Protein AF-A0A2E3D7E2-F1 (afdb_monomer_lite)

Radius of gyration: 22.11 Å; chains: 1; bounding box: 46×44×61 Å

Foldseek 3Di:
DDDFDWDQDPVGDTDGDDVVPDPLPDDDVPADPVNLVVVCVVCQCVWDQRSSPRDIRHKDKDFDAPLLLLLLVVQLPDDAPDWDFCVPDDPSNLVVVCVVVVVQQLQKDFDPPPPDPPCSTTTMHGDPVNNCLNVQNDWTFRIFIDTPNHGPDTHPDTDGSVRHPPDDPVPSPPD

pLDDT: mean 81.95, std 20.22, range [36.69, 98.38]

Structure (mmCIF, N/CA/C/O backbone):
data_AF-A0A2E3D7E2-F1
#
_entry.id   AF-A0A2E3D7E2-F1
#
loop_
_atom_site.group_PDB
_atom_site.id
_atom_site.type_symbol
_atom_site.label_atom_id
_atom_site.label_alt_id
_atom_site.label_comp_id
_atom_site.label_asym_id
_atom_site.label_entity_id
_atom_site.label_seq_id
_atom_site.pdbx_PDB_ins_code
_atom_site.Cartn_x
_atom_site.Cartn_y
_atom_site.Cartn_z
_atom_site.occupancy
_atom_site.B_iso_or_equiv
_atom_site.auth_seq_id
_atom_site.auth_comp_id
_atom_site.auth_asym_id
_atom_site.auth_atom_id
_atom_site.pdbx_PDB_model_num
ATOM 1 N N . MET A 1 1 ? 12.638 19.889 -38.065 1.00 42.84 1 MET A N 1
ATOM 2 C CA . MET A 1 1 ? 13.795 20.520 -37.399 1.00 42.84 1 MET A CA 1
ATOM 3 C C . MET A 1 1 ? 13.319 21.037 -36.051 1.00 42.84 1 MET A C 1
ATOM 5 O O . MET A 1 1 ? 12.612 22.037 -36.019 1.00 42.84 1 MET A O 1
ATOM 9 N N . SER A 1 2 ? 13.573 20.293 -34.973 1.00 40.84 2 SER A N 1
ATOM 10 C CA . SER A 1 2 ? 13.201 20.719 -33.615 1.00 40.84 2 SER A CA 1
ATOM 11 C C . SER A 1 2 ? 14.256 21.674 -33.066 1.00 40.84 2 SER A C 1
ATOM 13 O O . SER A 1 2 ? 15.440 21.497 -33.335 1.00 40.84 2 SER A O 1
ATOM 15 N N . LYS A 1 3 ? 13.819 22.708 -32.342 1.00 38.94 3 LYS A N 1
ATOM 16 C CA . LYS A 1 3 ? 14.706 23.717 -31.748 1.00 38.94 3 LYS A CA 1
ATOM 17 C C . LYS A 1 3 ? 15.521 23.112 -30.589 1.00 38.94 3 LYS A C 1
ATOM 19 O O . LYS A 1 3 ? 14.955 22.306 -29.847 1.00 38.94 3 LYS A O 1
ATOM 24 N N . PRO A 1 4 ? 16.791 23.512 -30.410 1.00 42.06 4 PRO A N 1
ATOM 25 C CA . PRO A 1 4 ? 17.616 23.055 -29.296 1.00 42.06 4 PRO A CA 1
ATOM 26 C C . PRO A 1 4 ? 17.054 23.536 -27.952 1.00 42.06 4 PRO A C 1
ATOM 28 O O . PRO A 1 4 ? 16.440 24.603 -27.856 1.00 42.06 4 PRO A O 1
ATOM 31 N N . VAL A 1 5 ? 17.254 22.722 -26.914 1.00 51.12 5 VAL A N 1
ATOM 32 C CA . VAL A 1 5 ? 16.861 23.024 -25.534 1.00 51.12 5 VAL A CA 1
ATOM 33 C C . VAL A 1 5 ? 18.105 23.483 -24.783 1.00 51.12 5 VAL A C 1
ATOM 35 O O . VAL A 1 5 ? 19.035 22.707 -24.583 1.00 51.12 5 VAL A O 1
ATOM 38 N N . VAL A 1 6 ? 18.121 24.748 -24.366 1.00 46.31 6 VAL A N 1
ATOM 39 C CA . VAL A 1 6 ? 19.233 25.326 -23.603 1.00 46.31 6 VAL A CA 1
ATOM 40 C C . VAL A 1 6 ? 19.101 24.914 -22.140 1.00 46.31 6 VAL A C 1
ATOM 42 O O . VAL A 1 6 ? 18.091 25.211 -21.498 1.00 46.31 6 VAL A O 1
ATOM 45 N N . HIS A 1 7 ? 20.112 24.228 -21.607 1.00 47.09 7 HIS A N 1
ATOM 46 C CA . HIS A 1 7 ? 20.147 23.819 -20.206 1.00 47.09 7 HIS A CA 1
ATOM 47 C C . HIS A 1 7 ? 21.234 24.601 -19.469 1.00 47.09 7 HIS A C 1
ATOM 49 O O . HIS A 1 7 ? 22.412 24.546 -19.814 1.00 47.09 7 HIS A O 1
ATOM 55 N N . ARG A 1 8 ? 20.835 25.337 -18.430 1.00 40.34 8 ARG A N 1
ATOM 56 C CA . ARG A 1 8 ? 21.759 26.120 -17.605 1.00 40.34 8 ARG A CA 1
ATOM 57 C C . ARG A 1 8 ? 22.349 25.222 -16.524 1.00 40.34 8 ARG A C 1
ATOM 59 O O . ARG A 1 8 ? 21.602 24.624 -15.745 1.00 40.34 8 ARG A O 1
ATOM 66 N N . THR A 1 9 ? 23.670 25.087 -16.498 1.00 47.34 9 THR A N 1
ATOM 67 C CA . THR A 1 9 ? 24.353 24.282 -15.477 1.00 47.34 9 THR A CA 1
ATOM 68 C C . THR A 1 9 ? 24.534 25.080 -14.182 1.00 47.34 9 THR A C 1
ATOM 70 O O . THR A 1 9 ? 24.439 26.308 -14.167 1.00 47.34 9 THR A O 1
ATOM 73 N N . LEU A 1 10 ? 24.814 24.382 -13.076 1.00 45.34 10 LEU A N 1
ATOM 74 C CA . LEU A 1 10 ? 25.025 24.981 -11.748 1.00 45.34 10 LEU A CA 1
ATOM 75 C C . LEU A 1 10 ? 26.231 25.943 -11.674 1.00 45.34 10 LEU A C 1
ATOM 77 O O . LEU A 1 10 ? 26.395 26.615 -10.661 1.00 45.34 10 LEU A O 1
ATOM 81 N N . PHE A 1 11 ? 27.040 26.037 -12.735 1.00 50.12 11 PHE A N 1
ATOM 82 C CA . PHE A 1 11 ? 28.208 26.918 -12.829 1.00 50.12 11 PHE A CA 1
ATOM 83 C C . PHE A 1 11 ? 28.009 28.120 -13.766 1.00 50.12 11 PHE A C 1
ATOM 85 O O . PHE A 1 11 ? 28.943 28.877 -13.991 1.00 50.12 11 PHE A O 1
ATOM 92 N N . GLY A 1 12 ? 26.785 28.357 -14.253 1.00 46.03 12 GLY A N 1
ATOM 93 C CA . GLY A 1 12 ? 26.433 29.589 -14.968 1.00 46.03 12 GLY A CA 1
ATOM 94 C C . GLY A 1 12 ? 26.712 29.588 -16.471 1.00 46.03 12 GLY A C 1
ATOM 95 O O . GLY A 1 12 ? 26.194 30.472 -17.150 1.00 46.03 12 GLY A O 1
ATOM 96 N N . ASP A 1 13 ? 27.418 28.586 -16.991 1.00 50.03 13 ASP A N 1
ATOM 97 C CA . ASP A 1 13 ? 27.643 28.431 -18.428 1.00 50.03 13 ASP A CA 1
ATOM 98 C C . ASP A 1 13 ? 26.396 27.855 -19.123 1.00 50.03 13 ASP A C 1
ATOM 100 O O . ASP A 1 13 ? 25.796 26.867 -18.665 1.00 50.03 13 ASP A O 1
ATOM 104 N N . GLU A 1 14 ? 25.996 28.489 -20.229 1.00 43.88 14 GLU A N 1
ATOM 105 C CA . GLU A 1 14 ? 25.017 27.952 -21.175 1.00 43.88 14 GLU A CA 1
ATOM 106 C C . GLU A 1 14 ? 25.719 26.925 -22.062 1.00 43.88 14 GLU A C 1
ATOM 108 O O . GLU A 1 14 ? 26.599 27.266 -22.850 1.00 43.88 14 GLU A O 1
ATOM 113 N N . VAL A 1 15 ? 25.341 25.655 -21.919 1.00 53.56 15 VAL A N 1
ATOM 114 C CA . VAL A 1 15 ? 25.817 24.593 -22.806 1.00 53.56 15 VAL A CA 1
ATOM 115 C C . VAL A 1 15 ? 24.670 24.255 -23.749 1.00 53.56 15 VAL A C 1
ATOM 117 O O . VAL A 1 15 ? 23.602 23.822 -23.305 1.00 53.56 15 VAL A O 1
ATOM 120 N N . GLU A 1 16 ? 24.871 24.476 -25.048 1.00 48.28 16 GLU A N 1
ATOM 121 C CA . GLU A 1 16 ? 23.981 23.926 -26.068 1.00 48.28 16 GLU A CA 1
ATOM 122 C C . GLU A 1 16 ? 24.112 22.406 -26.041 1.00 48.28 16 GLU A C 1
ATOM 124 O O . GLU A 1 16 ? 25.151 21.833 -26.371 1.00 48.28 16 GLU A O 1
ATOM 129 N N . LEU A 1 17 ? 23.055 21.754 -25.568 1.00 52.06 17 LEU A N 1
ATOM 130 C CA . LEU A 1 17 ? 22.982 20.310 -25.499 1.00 52.06 17 LEU A CA 1
ATOM 131 C C . LEU A 1 17 ? 22.447 19.793 -26.827 1.00 52.06 17 LEU A C 1
ATOM 133 O O . LEU A 1 17 ? 21.248 19.888 -27.089 1.00 52.06 17 LEU A O 1
ATOM 137 N N . ASP A 1 18 ? 23.337 19.252 -27.655 1.00 54.06 18 ASP A N 1
ATOM 138 C CA . ASP A 1 18 ? 22.938 18.463 -28.813 1.00 54.06 18 ASP A CA 1
ATOM 139 C C . ASP A 1 18 ? 22.382 17.112 -28.311 1.00 54.06 18 ASP A C 1
ATOM 141 O O . ASP A 1 18 ? 23.127 16.318 -27.719 1.00 54.06 18 ASP A O 1
ATOM 145 N N . PRO A 1 19 ? 21.071 16.844 -28.479 1.00 51.50 19 PRO A N 1
ATOM 146 C CA . PRO A 1 19 ? 20.454 15.607 -28.013 1.00 51.50 19 PRO A CA 1
ATOM 147 C C . PRO A 1 19 ? 21.018 14.352 -28.699 1.00 51.50 19 PRO A C 1
ATOM 149 O O . PRO A 1 19 ? 20.826 13.261 -28.161 1.00 51.50 19 PRO A O 1
ATOM 152 N N . ASP A 1 20 ? 21.739 14.496 -29.816 1.00 51.62 20 ASP A N 1
ATOM 153 C CA . ASP A 1 20 ? 22.337 13.394 -30.573 1.00 51.62 20 ASP A CA 1
ATOM 154 C C . ASP A 1 20 ? 23.808 13.114 -30.186 1.00 51.62 20 ASP A C 1
ATOM 156 O O . ASP A 1 20 ? 24.390 12.128 -30.637 1.00 51.62 20 ASP A O 1
ATOM 160 N N . VAL A 1 21 ? 24.419 13.941 -29.323 1.00 56.41 21 VAL A N 1
ATOM 161 C CA . VAL A 1 21 ? 25.866 13.884 -29.003 1.00 56.41 21 VAL A CA 1
ATOM 162 C C . VAL A 1 21 ? 26.153 13.407 -27.577 1.00 56.41 21 VAL A C 1
ATOM 164 O O . VAL A 1 21 ? 27.312 13.255 -27.198 1.00 56.41 21 VAL A O 1
ATOM 167 N N . TYR A 1 22 ? 25.139 13.080 -26.772 1.00 50.81 22 TYR A N 1
ATOM 168 C CA . TYR A 1 22 ? 25.395 12.450 -25.476 1.00 50.81 22 TYR A CA 1
ATOM 169 C C . TYR A 1 22 ? 25.761 10.973 -25.642 1.00 50.81 22 TYR A C 1
ATOM 171 O O . TYR A 1 22 ? 24.891 10.156 -25.959 1.00 50.81 22 TYR A O 1
ATOM 179 N N . PRO A 1 23 ? 27.011 10.571 -25.349 1.00 43.66 23 PRO A N 1
ATOM 180 C CA . PRO A 1 23 ? 27.358 9.173 -25.349 1.00 43.66 23 PRO A CA 1
ATOM 181 C C . PRO A 1 23 ? 26.781 8.567 -24.073 1.00 43.66 23 PRO A C 1
ATOM 183 O O . PRO A 1 23 ? 27.384 8.643 -23.001 1.00 43.66 23 PRO A O 1
ATOM 186 N N . VAL A 1 24 ? 25.641 7.886 -24.179 1.00 46.78 24 VAL A N 1
ATOM 187 C CA . VAL A 1 24 ? 25.363 6.770 -23.267 1.00 46.78 24 VAL A CA 1
ATOM 188 C C . VAL A 1 24 ? 26.305 5.646 -23.699 1.00 46.78 24 VAL A C 1
ATOM 190 O O . VAL A 1 24 ? 25.918 4.693 -24.365 1.00 46.78 24 VAL A O 1
ATOM 193 N N . GLN A 1 25 ? 27.599 5.809 -23.420 1.00 52.31 25 GLN A N 1
ATOM 194 C CA . GLN A 1 25 ? 28.627 4.842 -23.782 1.00 52.31 25 GLN A CA 1
ATOM 195 C C . GLN A 1 25 ? 28.527 3.636 -22.844 1.00 52.31 25 GLN A C 1
ATOM 197 O O . GLN A 1 25 ? 29.270 3.524 -21.872 1.00 52.31 25 GLN A O 1
ATOM 202 N N . ARG A 1 26 ? 27.577 2.745 -23.153 1.00 48.12 26 ARG A N 1
ATOM 203 C CA . ARG A 1 26 ? 27.630 1.290 -22.942 1.00 48.12 26 ARG A CA 1
ATOM 204 C C . ARG A 1 26 ? 26.653 0.600 -23.914 1.00 48.12 26 ARG A C 1
ATOM 206 O O . ARG A 1 26 ? 25.445 0.616 -23.736 1.00 48.12 26 ARG A O 1
ATOM 213 N N . ALA A 1 27 ? 27.271 0.088 -24.978 1.00 48.22 27 ALA A N 1
ATOM 214 C CA . ALA A 1 27 ? 26.838 -0.741 -26.106 1.00 48.22 27 ALA A CA 1
ATOM 215 C C . ALA A 1 27 ? 25.416 -1.355 -26.138 1.00 48.22 27 ALA A C 1
ATOM 217 O O . ALA A 1 27 ? 25.142 -2.335 -25.451 1.00 48.22 27 ALA A O 1
ATOM 218 N N . TYR A 1 28 ? 24.628 -0.939 -27.138 1.00 52.69 28 TYR A N 1
ATOM 219 C CA . TYR A 1 28 ? 24.228 -1.831 -28.242 1.00 52.69 28 TYR A CA 1
ATOM 220 C C . TYR A 1 28 ? 23.947 -0.988 -29.501 1.00 52.69 28 TYR A C 1
ATOM 222 O O . TYR A 1 28 ? 22.951 -0.274 -29.568 1.00 52.69 28 TYR A O 1
ATOM 230 N N . ASP A 1 29 ? 24.832 -1.069 -30.498 1.00 59.00 29 ASP A N 1
ATOM 231 C CA . ASP A 1 29 ? 24.869 -0.243 -31.725 1.00 59.00 29 ASP A CA 1
ATOM 232 C C . ASP A 1 29 ? 23.736 -0.525 -32.747 1.00 59.00 29 ASP A C 1
ATOM 234 O O . ASP A 1 29 ? 23.935 -0.457 -33.956 1.00 59.00 29 ASP A O 1
ATOM 238 N N . SER A 1 30 ? 22.519 -0.865 -32.309 1.00 63.19 30 SER A N 1
ATOM 239 C CA . SER A 1 30 ? 21.374 -0.990 -33.240 1.00 63.19 30 SER A CA 1
ATOM 240 C C . SER A 1 30 ? 19.978 -0.906 -32.621 1.00 63.19 30 SER A C 1
ATOM 242 O O . SER A 1 30 ? 19.018 -0.762 -33.372 1.00 63.19 30 SER A O 1
ATOM 244 N N . GLU A 1 31 ? 19.829 -0.979 -31.293 1.00 73.44 31 GLU A N 1
ATOM 245 C CA . GLU A 1 31 ? 18.508 -0.927 -30.652 1.00 73.44 31 GLU A CA 1
ATOM 246 C C . GLU A 1 31 ? 18.166 0.522 -30.275 1.00 73.44 31 GLU A C 1
ATOM 248 O O . GLU A 1 31 ? 18.873 1.176 -29.507 1.00 73.44 31 GLU A O 1
ATOM 253 N N . SER A 1 32 ? 17.064 1.044 -30.807 1.00 87.25 32 SER A N 1
ATOM 254 C CA . SER A 1 32 ? 16.551 2.361 -30.432 1.00 87.25 32 SER A CA 1
ATOM 255 C C . SER A 1 32 ? 16.076 2.377 -28.972 1.00 87.25 32 SER A C 1
ATOM 257 O O . SER A 1 32 ? 15.629 1.369 -28.420 1.00 87.25 32 SER A O 1
ATOM 259 N N . LEU A 1 33 ? 16.054 3.554 -28.332 1.00 87.75 33 LEU A N 1
ATOM 260 C CA . LEU A 1 33 ? 15.491 3.699 -26.977 1.00 87.75 33 LEU A CA 1
ATOM 261 C C . LEU A 1 33 ? 14.027 3.233 -26.881 1.00 87.75 33 LEU A C 1
ATOM 263 O O . LEU A 1 33 ? 13.564 2.847 -25.805 1.00 87.75 33 LEU A O 1
ATOM 267 N N . VAL A 1 34 ? 13.285 3.283 -27.989 1.00 88.69 34 VAL A N 1
ATOM 268 C CA . VAL A 1 34 ? 11.904 2.795 -28.068 1.00 88.69 34 VAL A CA 1
ATOM 269 C C . VAL A 1 34 ? 11.867 1.273 -27.938 1.00 88.69 34 VAL A C 1
ATOM 271 O O . VAL A 1 34 ? 11.100 0.751 -27.126 1.00 88.69 34 VAL A O 1
ATOM 274 N N . GLU A 1 35 ? 12.724 0.571 -28.676 1.00 89.25 35 GLU A N 1
ATOM 275 C CA . GLU A 1 35 ? 12.845 -0.889 -28.630 1.00 89.25 35 GLU A CA 1
ATOM 276 C C . GLU A 1 35 ? 13.364 -1.356 -27.269 1.00 89.25 35 GLU A C 1
ATOM 278 O O . GLU A 1 35 ? 12.723 -2.192 -26.628 1.00 89.25 35 GLU A O 1
ATOM 283 N N . ALA A 1 36 ? 14.403 -0.702 -26.737 1.00 90.94 36 ALA A N 1
ATOM 284 C CA . ALA A 1 36 ? 14.934 -0.992 -25.408 1.00 90.94 36 ALA A CA 1
ATOM 285 C C . ALA A 1 36 ? 13.855 -0.860 -24.314 1.00 90.94 36 ALA A C 1
ATOM 287 O O . ALA A 1 36 ? 13.712 -1.728 -23.445 1.00 90.94 36 ALA A O 1
ATOM 288 N N . ARG A 1 37 ? 13.028 0.196 -24.367 1.00 91.56 37 ARG A N 1
ATOM 289 C CA . ARG A 1 37 ? 11.888 0.374 -23.448 1.00 91.56 37 ARG A CA 1
ATOM 290 C C . ARG A 1 37 ? 10.841 -0.723 -23.616 1.00 91.56 37 ARG A C 1
ATOM 292 O O . ARG A 1 37 ? 10.338 -1.229 -22.609 1.00 91.56 37 ARG A O 1
ATOM 299 N N . ALA A 1 38 ? 10.498 -1.087 -24.851 1.00 93.00 38 ALA A N 1
ATOM 300 C CA . ALA A 1 38 ? 9.532 -2.146 -25.132 1.00 93.00 38 ALA A CA 1
ATOM 301 C C . ALA A 1 38 ? 10.022 -3.501 -24.599 1.00 93.00 38 ALA A C 1
ATOM 303 O O . ALA A 1 38 ? 9.280 -4.195 -23.897 1.00 93.00 38 ALA A O 1
ATOM 304 N N . ARG A 1 39 ? 11.298 -3.822 -24.829 1.00 93.19 39 ARG A N 1
ATOM 305 C CA . ARG A 1 39 ? 11.977 -5.016 -24.322 1.00 93.19 39 ARG A CA 1
ATOM 306 C C . ARG A 1 39 ? 11.967 -5.079 -22.797 1.00 93.19 39 ARG A C 1
ATOM 308 O O . ARG A 1 39 ? 11.551 -6.088 -22.226 1.00 93.19 39 ARG A O 1
ATOM 315 N N . VAL A 1 40 ? 12.346 -3.992 -22.121 1.00 94.25 40 VAL A N 1
ATOM 316 C CA . VAL A 1 40 ? 12.298 -3.913 -20.651 1.00 94.25 40 VAL A CA 1
ATOM 317 C C . VAL A 1 40 ? 10.864 -4.068 -20.140 1.00 94.25 40 VAL A C 1
ATOM 319 O O . VAL A 1 40 ? 10.625 -4.817 -19.191 1.00 94.25 40 VAL A O 1
ATOM 322 N N . LYS A 1 41 ? 9.882 -3.419 -20.777 1.00 93.56 41 LYS A N 1
ATOM 323 C CA . LYS A 1 41 ? 8.466 -3.530 -20.394 1.00 93.56 41 LYS A CA 1
ATOM 324 C C . LYS A 1 41 ? 7.943 -4.963 -20.522 1.00 93.56 41 LYS A C 1
ATOM 326 O O . LYS A 1 41 ? 7.190 -5.391 -19.649 1.00 93.56 41 LYS A O 1
ATOM 331 N N . ALA A 1 42 ? 8.354 -5.691 -21.559 1.00 94.12 42 ALA A N 1
ATOM 332 C CA . ALA A 1 42 ? 7.975 -7.084 -21.775 1.00 94.12 42 ALA A CA 1
ATOM 333 C C . ALA A 1 42 ? 8.668 -8.050 -20.794 1.00 94.12 42 ALA A C 1
ATOM 335 O O . ALA A 1 42 ? 8.038 -8.989 -20.314 1.00 94.12 42 ALA A O 1
ATOM 336 N N . GLY A 1 43 ? 9.942 -7.812 -20.458 1.00 94.69 43 GLY A N 1
ATOM 337 C CA . GLY A 1 43 ? 10.747 -8.726 -19.634 1.00 94.69 43 GLY A CA 1
ATOM 338 C C . GLY A 1 43 ? 10.711 -8.481 -18.120 1.00 94.69 43 GLY A C 1
ATOM 339 O O . GLY A 1 43 ? 11.032 -9.382 -17.342 1.00 94.69 43 GLY A O 1
ATOM 340 N N . ARG A 1 44 ? 10.313 -7.287 -17.658 1.00 95.50 44 ARG A N 1
ATOM 341 C CA . ARG A 1 44 ? 10.413 -6.895 -16.234 1.00 95.50 44 ARG A CA 1
ATOM 342 C C . ARG A 1 44 ? 9.610 -7.764 -15.261 1.00 95.50 44 ARG A C 1
ATOM 344 O O . ARG A 1 44 ? 9.929 -7.774 -14.077 1.00 95.50 44 ARG A O 1
ATOM 351 N N . SER A 1 45 ? 8.587 -8.493 -15.705 1.00 92.94 45 SER A N 1
ATOM 352 C CA . SER A 1 45 ? 7.832 -9.410 -14.835 1.00 92.94 45 SER A CA 1
ATOM 353 C C . SER A 1 45 ? 8.661 -10.634 -14.420 1.00 92.94 45 SER A C 1
ATOM 355 O O . SER A 1 45 ? 8.643 -11.021 -13.252 1.00 92.94 45 SER A O 1
ATOM 357 N N . ALA A 1 46 ? 9.437 -11.204 -15.347 1.00 94.00 46 ALA A N 1
ATOM 358 C CA . ALA A 1 46 ? 10.377 -12.295 -15.079 1.00 94.00 46 ALA A CA 1
ATOM 359 C C . ALA A 1 46 ? 11.689 -11.788 -14.446 1.00 94.00 46 ALA A C 1
ATOM 361 O O . ALA A 1 46 ? 12.312 -12.481 -13.637 1.00 94.00 46 ALA A O 1
ATOM 362 N N . GLY A 1 47 ? 12.049 -10.539 -14.745 1.00 95.50 47 GLY A N 1
ATOM 363 C CA . GLY A 1 47 ? 13.343 -9.948 -14.429 1.00 95.50 47 GLY A CA 1
ATOM 364 C C . GLY A 1 47 ? 14.213 -9.936 -15.681 1.00 95.50 47 GLY A C 1
ATOM 365 O O . GLY A 1 47 ? 14.423 -10.974 -16.302 1.00 95.50 47 GLY A O 1
ATOM 366 N N . ILE A 1 48 ? 14.702 -8.760 -16.061 1.00 96.25 48 ILE A N 1
ATOM 367 C CA . ILE A 1 48 ? 15.507 -8.561 -17.269 1.00 96.25 48 ILE A CA 1
ATOM 368 C C . ILE A 1 48 ? 16.656 -7.602 -16.973 1.00 96.25 48 ILE A C 1
ATOM 370 O O . ILE A 1 48 ? 16.494 -6.663 -16.197 1.00 96.25 48 ILE A O 1
ATOM 374 N N . VAL A 1 49 ? 17.816 -7.830 -17.579 1.00 95.44 49 VAL A N 1
ATOM 375 C CA . VAL A 1 49 ? 18.931 -6.878 -17.538 1.00 95.44 49 VAL A CA 1
ATOM 376 C C . VAL A 1 49 ? 18.635 -5.746 -18.520 1.00 95.44 49 VAL A C 1
ATOM 378 O O . VAL A 1 49 ? 18.323 -5.998 -19.683 1.00 95.44 49 VAL A O 1
ATOM 381 N N . CYS A 1 50 ? 18.677 -4.503 -18.043 1.00 92.75 50 CYS A N 1
ATOM 382 C CA . CYS A 1 50 ? 18.463 -3.325 -18.871 1.00 92.75 50 CYS A CA 1
ATOM 383 C C . CYS A 1 50 ? 19.553 -3.244 -19.952 1.00 92.75 50 CYS A C 1
ATOM 385 O O . CYS A 1 50 ? 20.724 -3.163 -19.584 1.00 92.75 50 CYS A O 1
ATOM 387 N N . PRO A 1 51 ? 19.204 -3.189 -21.250 1.00 91.19 51 PRO A N 1
ATOM 388 C CA . PRO A 1 51 ? 20.197 -3.130 -22.324 1.00 91.19 51 PRO A CA 1
ATOM 389 C C . PRO A 1 51 ? 20.965 -1.798 -22.371 1.00 91.19 51 PRO A C 1
ATOM 391 O O . PRO A 1 51 ? 21.933 -1.692 -23.106 1.00 91.19 51 PRO A O 1
ATOM 394 N N . CYS A 1 52 ? 20.543 -0.778 -21.610 1.00 89.06 52 CYS A N 1
ATOM 395 C CA . CYS A 1 52 ? 21.184 0.541 -21.603 1.00 89.06 52 CYS A CA 1
ATOM 396 C C . CYS A 1 52 ? 22.156 0.754 -20.431 1.00 89.06 52 CYS A C 1
ATOM 398 O O . CYS A 1 52 ? 23.012 1.630 -20.496 1.00 89.06 52 CYS A O 1
ATOM 400 N N . CYS A 1 53 ? 21.969 0.047 -19.312 1.00 88.62 53 CYS A N 1
ATOM 401 C CA . 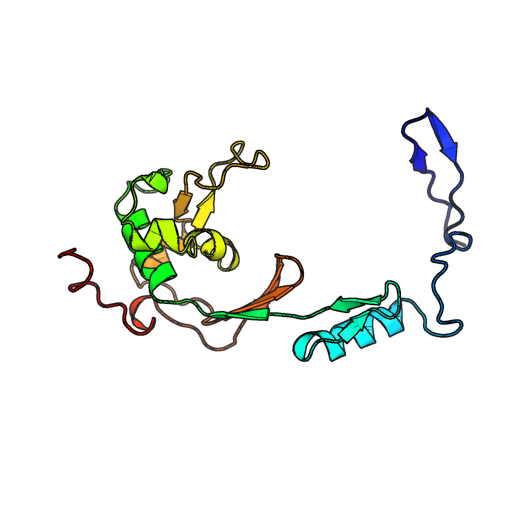CYS A 1 53 ? 22.721 0.309 -18.076 1.00 88.62 53 CYS A CA 1
ATOM 402 C C . CYS A 1 53 ? 23.093 -0.947 -17.281 1.00 88.62 53 CYS A C 1
ATOM 404 O O . CYS A 1 53 ? 23.588 -0.828 -16.161 1.00 88.62 53 CYS A O 1
ATOM 406 N N . ASP A 1 54 ? 22.803 -2.134 -17.815 1.00 90.19 54 ASP A N 1
ATOM 407 C CA . ASP A 1 54 ? 23.082 -3.443 -17.215 1.00 90.19 54 ASP A CA 1
ATOM 408 C C . ASP A 1 54 ? 22.432 -3.692 -15.840 1.00 90.19 54 ASP A C 1
ATOM 410 O O . ASP A 1 54 ? 22.701 -4.691 -15.170 1.00 90.19 54 ASP A O 1
ATOM 414 N N . GLN A 1 55 ? 21.529 -2.813 -15.395 1.00 92.75 55 GLN A N 1
ATOM 415 C CA . GLN A 1 55 ? 20.806 -2.993 -14.140 1.00 92.75 55 GLN A CA 1
ATOM 416 C C . GLN A 1 55 ? 19.696 -4.036 -14.291 1.00 92.75 55 GLN A C 1
ATOM 418 O O . GLN A 1 55 ? 18.961 -4.047 -15.278 1.00 92.75 55 GLN A O 1
ATOM 423 N N . LEU A 1 56 ? 19.520 -4.884 -13.275 1.00 95.31 56 LEU A N 1
ATOM 424 C CA . LEU A 1 56 ? 18.393 -5.812 -13.214 1.00 95.31 56 LEU A CA 1
ATOM 425 C C . LEU A 1 56 ? 17.087 -5.045 -12.965 1.00 95.31 56 LEU A C 1
ATOM 427 O O . LEU A 1 56 ? 16.877 -4.473 -11.896 1.00 95.31 56 LEU A O 1
ATOM 431 N N . VAL A 1 57 ? 16.174 -5.106 -13.928 1.00 96.44 57 VAL A N 1
ATOM 432 C CA . VAL A 1 57 ? 14.829 -4.540 -13.841 1.00 96.44 57 VAL A CA 1
ATOM 433 C C . VAL A 1 57 ? 13.845 -5.659 -13.537 1.00 96.44 57 VAL A C 1
ATOM 435 O O . VAL A 1 57 ? 13.658 -6.576 -14.340 1.00 96.44 57 VAL A O 1
ATOM 438 N N . LYS A 1 58 ? 13.187 -5.581 -12.377 1.00 96.88 58 LYS A N 1
ATOM 439 C CA . LYS A 1 58 ? 12.173 -6.554 -11.967 1.00 96.88 58 LYS A CA 1
ATOM 440 C C . LYS A 1 58 ? 10.987 -5.889 -11.285 1.00 96.88 58 LYS A C 1
ATOM 442 O O . LYS A 1 58 ? 11.150 -5.098 -10.360 1.00 96.88 58 LYS A O 1
ATOM 447 N N . THR A 1 59 ? 9.792 -6.257 -11.723 1.00 97.06 59 THR A N 1
ATOM 448 C CA . THR A 1 59 ? 8.533 -5.884 -11.087 1.00 97.06 59 THR A CA 1
ATOM 449 C C . THR A 1 59 ? 8.208 -6.870 -9.970 1.00 97.06 59 THR A C 1
ATOM 451 O O . THR A 1 59 ? 8.262 -8.086 -10.153 1.00 97.06 59 THR A O 1
ATOM 454 N N . TYR 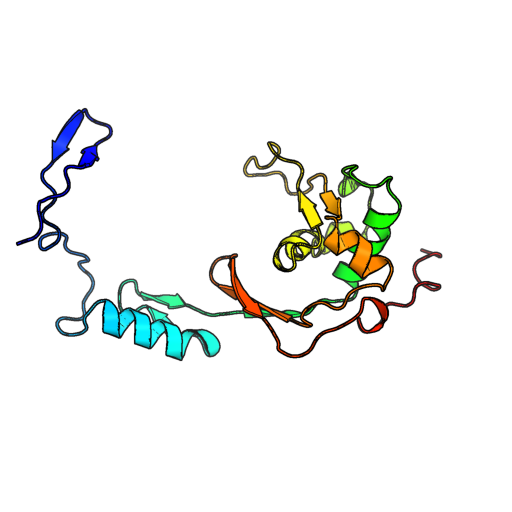A 1 60 ? 7.841 -6.349 -8.802 1.00 96.00 60 TYR A N 1
ATOM 455 C CA . TYR A 1 60 ? 7.517 -7.152 -7.628 1.00 96.00 60 TYR A CA 1
ATOM 456 C C . TYR A 1 60 ? 6.027 -7.095 -7.332 1.00 96.00 60 TYR A C 1
ATOM 458 O O . TYR A 1 60 ? 5.488 -6.028 -7.040 1.00 96.00 60 TYR A O 1
ATOM 466 N N . ARG A 1 61 ? 5.371 -8.257 -7.331 1.00 96.62 61 ARG A N 1
ATOM 467 C CA . ARG A 1 61 ? 3.999 -8.380 -6.838 1.00 96.62 61 ARG A CA 1
ATOM 468 C C . ARG A 1 61 ? 3.987 -8.297 -5.310 1.00 96.62 61 ARG A C 1
ATOM 470 O O . ARG A 1 61 ? 4.688 -9.057 -4.640 1.00 96.62 61 ARG A O 1
ATOM 477 N N . ARG A 1 62 ? 3.177 -7.403 -4.748 1.00 96.12 62 ARG A N 1
ATOM 478 C CA . ARG A 1 62 ? 2.980 -7.235 -3.302 1.00 96.12 62 ARG A CA 1
ATOM 479 C C . ARG A 1 62 ? 1.509 -7.406 -2.978 1.00 96.12 62 ARG A C 1
ATOM 481 O O . ARG A 1 62 ? 0.699 -6.654 -3.495 1.00 96.12 62 ARG A O 1
ATOM 488 N N . LYS A 1 63 ? 1.178 -8.391 -2.143 1.00 96.81 63 LYS A N 1
ATOM 489 C CA . LYS A 1 63 ? -0.181 -8.589 -1.624 1.00 96.81 63 LYS A CA 1
ATOM 490 C C . LYS A 1 63 ? -0.386 -7.815 -0.328 1.00 96.81 63 LYS A C 1
ATOM 492 O O . LYS A 1 63 ? 0.554 -7.719 0.467 1.00 96.81 63 LYS A O 1
ATOM 497 N N . LEU A 1 64 ? -1.621 -7.383 -0.083 1.00 95.69 64 LEU A N 1
ATOM 498 C CA . LEU A 1 64 ? -2.058 -7.044 1.269 1.00 95.69 64 LEU A CA 1
ATOM 499 C C . LEU A 1 64 ? -1.947 -8.283 2.163 1.00 95.69 64 LEU A C 1
ATOM 501 O O . LEU A 1 64 ? -2.329 -9.389 1.778 1.00 95.69 64 LEU A O 1
ATOM 505 N N . ASN A 1 65 ? -1.383 -8.102 3.352 1.00 94.94 65 ASN A N 1
ATOM 506 C CA . ASN A 1 65 ? -1.133 -9.183 4.298 1.00 94.94 65 ASN A CA 1
ATOM 507 C C . ASN A 1 65 ? -1.663 -8.836 5.694 1.00 94.94 65 ASN A C 1
ATOM 509 O O . ASN A 1 65 ? -2.052 -7.701 5.971 1.00 94.94 65 ASN A O 1
ATOM 513 N N . LEU A 1 66 ? -1.638 -9.824 6.588 1.00 94.50 66 LEU A N 1
ATOM 514 C CA . LEU A 1 66 ? -2.127 -9.687 7.959 1.00 94.50 66 LEU A CA 1
ATOM 515 C C . LEU A 1 66 ? -1.479 -8.521 8.723 1.00 94.50 66 LEU A C 1
ATOM 517 O O . LEU A 1 66 ? -2.155 -7.805 9.453 1.00 94.50 66 LEU A O 1
ATOM 521 N N . GLN A 1 67 ? -0.175 -8.303 8.555 1.00 94.19 67 GLN A N 1
ATOM 522 C CA . GLN A 1 67 ? 0.554 -7.253 9.273 1.00 94.19 67 GLN A CA 1
ATOM 523 C C . GLN A 1 67 ? 0.139 -5.853 8.804 1.00 94.19 67 GLN A C 1
ATOM 525 O O . GLN A 1 67 ? 0.020 -4.938 9.615 1.00 94.19 67 GLN A O 1
ATOM 530 N N . MET A 1 68 ? -0.152 -5.702 7.510 1.00 96.31 68 MET A N 1
ATOM 531 C CA . MET A 1 68 ? -0.730 -4.480 6.951 1.00 96.31 68 MET A CA 1
ATOM 532 C C . MET A 1 68 ? -2.143 -4.229 7.490 1.00 96.31 68 MET A C 1
ATOM 534 O O . MET A 1 68 ? -2.430 -3.119 7.927 1.00 96.31 68 MET A O 1
ATOM 538 N N . ALA A 1 69 ? -3.000 -5.255 7.530 1.00 96.56 69 ALA A N 1
ATOM 539 C CA . ALA A 1 69 ? -4.355 -5.138 8.076 1.00 96.56 69 ALA A CA 1
ATOM 540 C C . ALA A 1 69 ? -4.354 -4.778 9.575 1.00 96.56 69 ALA A C 1
ATOM 542 O O . ALA A 1 69 ? -5.077 -3.876 9.995 1.00 96.56 69 ALA A O 1
ATOM 543 N N . ARG A 1 70 ? -3.473 -5.401 10.372 1.00 95.19 70 ARG A N 1
ATOM 544 C CA . ARG A 1 70 ? -3.260 -5.051 11.790 1.00 95.19 70 ARG A CA 1
ATOM 545 C C . ARG A 1 70 ? -2.811 -3.599 11.957 1.00 95.19 70 ARG A C 1
ATOM 547 O O . ARG A 1 70 ? -3.320 -2.903 12.831 1.00 95.19 70 ARG A O 1
ATOM 554 N N . ALA A 1 71 ? -1.899 -3.121 11.109 1.00 95.56 71 ALA A N 1
ATOM 555 C CA . ALA A 1 71 ? -1.461 -1.728 11.133 1.00 95.56 71 ALA A CA 1
ATOM 556 C C . ALA A 1 71 ? -2.588 -0.749 10.778 1.00 95.56 71 ALA A C 1
ATOM 558 O O . ALA A 1 71 ? -2.744 0.262 11.458 1.00 95.56 71 ALA A O 1
ATOM 559 N N . LEU A 1 72 ? -3.385 -1.058 9.749 1.00 96.62 72 LEU A N 1
ATOM 560 C CA . LEU A 1 72 ? -4.551 -0.261 9.369 1.00 96.62 72 LEU A CA 1
ATOM 561 C C . LEU A 1 72 ? -5.556 -0.153 10.521 1.00 96.62 72 LEU A C 1
ATOM 563 O O . LEU A 1 72 ? -5.969 0.950 10.867 1.00 96.62 72 LEU A O 1
ATOM 567 N N . HIS A 1 73 ? -5.887 -1.281 11.154 1.00 95.38 73 HIS A N 1
ATOM 568 C CA . HIS A 1 73 ? -6.775 -1.305 12.314 1.00 95.38 73 HIS A CA 1
ATOM 569 C C . HIS A 1 73 ? -6.205 -0.506 13.492 1.00 95.38 73 HIS A C 1
ATOM 571 O O . HIS A 1 73 ? -6.888 0.328 14.072 1.00 95.38 73 HIS A O 1
ATOM 577 N N . TRP A 1 74 ? -4.924 -0.684 13.823 1.00 95.38 74 TRP A N 1
ATOM 578 C CA . TRP A 1 74 ? -4.307 0.099 14.893 1.00 95.38 74 TRP A CA 1
ATOM 579 C C . TRP A 1 74 ? -4.339 1.606 14.591 1.00 95.38 74 TRP A C 1
ATOM 581 O O . TRP A 1 74 ? -4.606 2.411 15.484 1.00 95.38 74 TRP A O 1
ATOM 591 N N . MET A 1 75 ? -4.112 2.015 13.339 1.00 95.75 75 MET A N 1
ATOM 592 C CA . MET A 1 75 ? -4.237 3.418 12.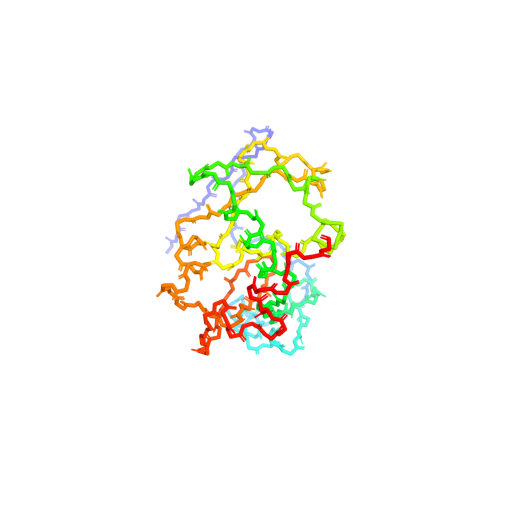934 1.00 95.75 75 MET A CA 1
ATOM 593 C C . MET A 1 75 ? -5.687 3.922 12.995 1.00 95.75 75 MET A C 1
ATOM 595 O O . MET A 1 75 ? -5.889 5.079 13.355 1.00 95.75 75 MET A O 1
ATOM 599 N N . SER A 1 76 ? -6.691 3.079 12.721 1.00 95.75 76 SER A N 1
ATOM 600 C CA . SER A 1 76 ? -8.110 3.475 12.731 1.00 95.75 76 SER A CA 1
ATOM 601 C C . SER A 1 76 ? -8.653 3.828 14.116 1.00 95.75 76 SER A C 1
ATOM 603 O O . SER A 1 76 ? -9.711 4.443 14.207 1.00 95.75 76 SER A O 1
ATOM 605 N N . LEU A 1 77 ? -7.943 3.448 15.184 1.00 94.00 77 LEU A N 1
ATOM 606 C CA . LEU A 1 77 ? -8.291 3.796 16.565 1.00 94.00 77 LEU A CA 1
ATOM 607 C C . LEU A 1 77 ? -8.019 5.271 16.907 1.00 94.00 77 LEU A C 1
ATOM 609 O O . LEU A 1 77 ? -8.475 5.742 17.945 1.00 94.00 77 LEU A O 1
ATOM 613 N N . ALA A 1 78 ? -7.263 5.998 16.079 1.00 92.88 78 ALA A N 1
ATOM 614 C CA . ALA A 1 78 ? -7.126 7.444 16.234 1.00 92.88 78 ALA A CA 1
ATOM 615 C C . ALA A 1 78 ? -8.322 8.201 15.630 1.00 92.88 78 ALA A C 1
ATOM 617 O O . ALA A 1 78 ? -8.970 7.700 14.701 1.00 92.88 78 ALA A O 1
ATOM 618 N N . PRO A 1 79 ? -8.594 9.431 16.107 1.00 93.12 79 PRO A N 1
ATOM 619 C CA . PRO A 1 79 ? -9.517 10.335 15.436 1.00 93.12 79 PRO A CA 1
ATOM 620 C C . PRO A 1 79 ? -9.154 10.511 13.956 1.00 93.12 79 PRO A C 1
ATOM 622 O O . PRO A 1 79 ? -7.984 10.482 13.563 1.00 93.12 79 PRO A O 1
ATOM 625 N N . ALA A 1 80 ? -10.173 10.671 13.113 1.00 90.81 80 ALA A N 1
ATOM 626 C CA . ALA A 1 80 ? -9.973 10.811 11.677 1.00 90.81 80 ALA A CA 1
ATOM 627 C C . ALA A 1 80 ? -9.075 12.021 11.359 1.00 90.81 80 ALA A C 1
ATOM 629 O O . ALA A 1 80 ? -9.270 13.109 11.892 1.00 90.81 80 ALA A O 1
ATOM 630 N N . GLY A 1 81 ? -8.092 11.821 10.477 1.00 88.88 81 GLY A N 1
ATOM 631 C CA . GLY A 1 81 ? -7.139 12.859 10.073 1.00 88.88 81 GLY A CA 1
ATOM 632 C C . GLY A 1 81 ? -5.908 12.999 10.974 1.00 88.88 81 GLY A C 1
ATOM 633 O O . GLY A 1 81 ? -4.952 13.666 10.569 1.00 88.88 81 GLY A O 1
ATOM 634 N N . GLU A 1 82 ? -5.865 12.343 12.136 1.00 93.81 82 GLU A N 1
ATOM 635 C CA . GLU A 1 82 ? -4.720 12.426 13.044 1.00 93.81 82 GLU A CA 1
ATOM 636 C C . GLU A 1 82 ? -3.600 11.436 12.707 1.00 93.81 82 GLU A C 1
ATOM 638 O O . GLU A 1 82 ? -3.819 10.252 12.448 1.00 93.81 82 GLU A O 1
ATOM 643 N N . PHE A 1 83 ? -2.358 11.918 12.779 1.00 93.81 83 PHE A N 1
ATOM 644 C CA . PHE A 1 83 ? -1.165 11.089 12.649 1.00 93.81 83 PHE A CA 1
ATOM 645 C C . PHE A 1 83 ? -0.845 10.355 13.956 1.00 93.81 83 PHE A C 1
ATOM 647 O O . PHE A 1 83 ? -0.624 10.977 14.999 1.00 93.81 83 PHE A O 1
ATOM 654 N N . ARG A 1 84 ? -0.707 9.029 13.903 1.00 92.94 84 ARG A N 1
ATOM 655 C CA . ARG A 1 84 ? -0.227 8.215 15.025 1.00 92.94 84 ARG A CA 1
ATOM 656 C C . ARG A 1 84 ? 1.264 7.953 14.921 1.00 92.94 84 ARG A C 1
ATOM 658 O O . ARG A 1 84 ? 1.794 7.660 13.854 1.00 92.94 84 ARG A O 1
ATOM 665 N N . ASP A 1 85 ? 1.942 8.025 16.057 1.00 92.19 85 ASP A N 1
ATOM 666 C CA . ASP A 1 85 ? 3.343 7.638 16.161 1.00 92.19 85 ASP A CA 1
ATOM 667 C C . ASP A 1 85 ? 3.476 6.112 16.138 1.00 92.19 85 ASP A C 1
ATOM 669 O O . ASP A 1 85 ? 3.111 5.436 17.102 1.00 92.19 85 ASP A O 1
ATOM 673 N N . MET A 1 86 ? 4.033 5.574 15.050 1.00 90.50 86 MET A N 1
ATOM 674 C CA . MET A 1 86 ? 4.195 4.131 14.882 1.00 90.50 86 MET A CA 1
ATOM 675 C C . MET A 1 86 ? 5.136 3.515 15.918 1.00 90.50 86 MET A C 1
ATOM 677 O O . MET A 1 86 ? 5.090 2.309 16.106 1.00 90.50 86 MET A O 1
ATOM 681 N N . THR A 1 87 ? 5.958 4.290 16.637 1.00 89.88 87 THR A N 1
ATOM 682 C CA . THR A 1 87 ? 6.758 3.754 17.755 1.00 89.88 87 THR A CA 1
ATOM 683 C C . THR A 1 87 ? 5.904 3.225 18.908 1.00 89.88 87 THR A C 1
ATOM 685 O O . THR A 1 87 ? 6.389 2.402 19.680 1.00 89.88 87 THR A O 1
ATOM 688 N N . ARG A 1 88 ? 4.642 3.666 18.997 1.00 91.44 88 ARG A N 1
ATOM 689 C CA . ARG A 1 88 ? 3.665 3.268 20.020 1.00 91.44 88 ARG A CA 1
ATOM 690 C C . ARG A 1 88 ? 2.753 2.122 19.575 1.00 91.44 88 ARG A C 1
ATOM 692 O O . ARG A 1 88 ? 1.836 1.761 20.308 1.00 91.44 88 ARG A O 1
ATOM 699 N N . ALA A 1 89 ? 2.947 1.595 18.367 1.00 92.19 89 ALA A N 1
ATOM 700 C CA . ALA A 1 89 ? 2.201 0.437 17.897 1.00 92.19 89 ALA A CA 1
ATOM 701 C C . ALA A 1 89 ? 2.698 -0.856 18.575 1.00 92.19 89 ALA A C 1
ATOM 703 O O . ALA A 1 89 ? 3.839 -0.901 19.044 1.00 92.19 89 ALA A O 1
ATOM 704 N N . PRO A 1 90 ? 1.873 -1.919 18.600 1.00 93.56 90 PRO A N 1
ATOM 705 C CA . PRO A 1 90 ? 2.298 -3.265 18.967 1.00 93.56 90 PRO A CA 1
ATOM 706 C C . PRO A 1 90 ? 3.628 -3.677 18.322 1.00 93.56 90 PRO A C 1
ATOM 708 O O . PRO A 1 90 ? 3.915 -3.351 17.165 1.00 93.56 90 PRO A O 1
ATOM 711 N N . ALA A 1 91 ? 4.459 -4.396 19.081 1.00 91.19 91 ALA A N 1
ATOM 712 C CA . ALA A 1 91 ? 5.846 -4.679 18.708 1.00 91.19 91 ALA A CA 1
ATOM 713 C C . ALA A 1 91 ? 5.982 -5.424 17.366 1.00 91.19 91 ALA A C 1
ATOM 715 O O . ALA A 1 91 ? 6.945 -5.200 16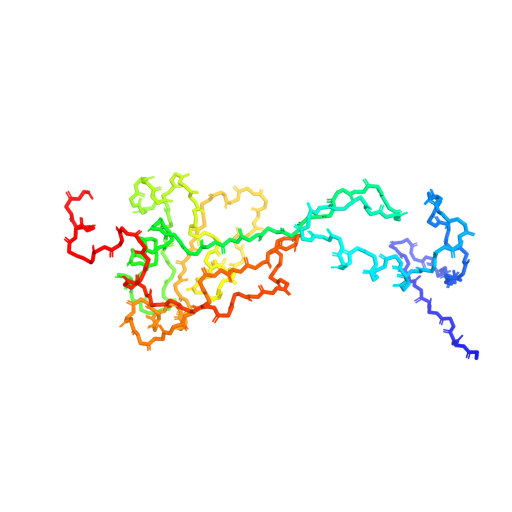.629 1.00 91.19 91 ALA A O 1
ATOM 716 N N . ASP A 1 92 ? 5.017 -6.277 17.023 1.00 89.94 92 ASP A N 1
ATOM 717 C CA . ASP A 1 92 ? 4.952 -6.991 15.747 1.00 89.94 92 ASP A CA 1
ATOM 718 C C . ASP A 1 92 ? 4.764 -6.036 14.557 1.00 89.94 92 ASP A C 1
ATOM 720 O O . ASP A 1 92 ? 5.485 -6.151 13.560 1.00 89.94 92 ASP A O 1
ATOM 724 N N . ILE A 1 93 ? 3.891 -5.033 14.694 1.00 92.38 93 ILE A N 1
ATOM 725 C CA . ILE A 1 93 ? 3.671 -3.990 13.682 1.00 92.38 93 ILE A CA 1
ATOM 726 C C . ILE A 1 93 ? 4.947 -3.155 13.496 1.00 92.38 93 ILE A C 1
ATOM 728 O O . ILE A 1 93 ? 5.391 -2.924 12.365 1.00 92.38 93 ILE A O 1
ATOM 732 N N . VAL A 1 94 ? 5.578 -2.739 14.600 1.00 90.56 94 VAL A N 1
ATOM 733 C CA . VAL A 1 94 ? 6.796 -1.906 14.573 1.00 90.56 94 VAL A CA 1
ATOM 734 C C . VAL A 1 94 ? 7.984 -2.643 13.963 1.00 90.56 94 VAL A C 1
ATOM 736 O O . VAL A 1 94 ? 8.762 -2.051 13.209 1.00 90.56 94 VAL A O 1
ATOM 739 N N . ARG A 1 95 ? 8.147 -3.930 14.285 1.00 88.88 95 ARG A N 1
ATOM 740 C CA . ARG A 1 95 ? 9.275 -4.743 13.816 1.00 88.88 95 ARG A CA 1
ATOM 741 C C . ARG A 1 95 ? 9.203 -5.001 12.314 1.00 88.88 95 ARG A C 1
ATOM 743 O O . ARG A 1 95 ? 10.219 -4.859 11.638 1.00 88.88 95 ARG A O 1
ATOM 750 N N . ASN A 1 96 ? 8.023 -5.343 11.800 1.00 86.44 96 ASN A N 1
ATOM 751 C CA . ASN A 1 96 ? 7.858 -5.739 10.400 1.00 86.44 96 ASN A CA 1
ATOM 752 C C . ASN A 1 96 ? 7.839 -4.543 9.440 1.00 86.44 96 ASN A C 1
ATOM 754 O O . ASN A 1 96 ? 8.238 -4.675 8.285 1.00 86.44 96 ASN A O 1
ATOM 758 N N . ARG A 1 97 ? 7.397 -3.366 9.910 1.00 88.88 97 ARG A N 1
ATOM 759 C CA . ARG A 1 97 ? 7.335 -2.118 9.123 1.00 88.88 97 ARG A CA 1
ATOM 760 C C . ARG A 1 97 ? 6.536 -2.217 7.824 1.00 88.88 97 ARG A C 1
ATOM 762 O O . ARG A 1 97 ? 6.673 -1.374 6.945 1.00 88.88 97 ARG A O 1
ATOM 769 N N . GLU A 1 98 ? 5.663 -3.213 7.721 1.00 92.56 98 GLU A N 1
ATOM 770 C CA . GLU A 1 98 ? 4.776 -3.402 6.571 1.00 92.56 98 GLU A CA 1
ATOM 771 C C . GLU A 1 98 ? 3.791 -2.235 6.412 1.00 92.56 98 GLU A C 1
ATOM 773 O O . GLU A 1 98 ? 3.307 -1.986 5.312 1.00 92.56 98 GLU A O 1
ATOM 778 N N . TYR A 1 99 ? 3.547 -1.472 7.484 1.00 94.12 99 TYR A N 1
ATOM 779 C CA . TYR A 1 99 ? 2.667 -0.306 7.478 1.00 94.12 99 TYR A CA 1
ATOM 780 C C . TYR A 1 99 ? 3.085 0.772 6.471 1.00 94.12 99 TYR A C 1
ATOM 782 O O . TYR A 1 99 ? 2.219 1.434 5.914 1.00 94.12 99 TYR A O 1
ATOM 790 N N . SER A 1 100 ? 4.381 0.940 6.176 1.00 93.19 100 SER A N 1
ATOM 791 C CA . SER A 1 100 ? 4.809 1.962 5.211 1.00 93.19 100 SER A CA 1
ATOM 792 C C . SER A 1 100 ? 4.422 1.613 3.775 1.00 93.19 100 SER A C 1
ATOM 794 O O . SER A 1 100 ? 4.255 2.495 2.937 1.00 93.19 100 SER A O 1
ATOM 796 N N . ARG A 1 101 ? 4.234 0.321 3.487 1.00 95.19 101 ARG A N 1
ATOM 797 C CA . ARG A 1 101 ? 3.826 -0.159 2.164 1.00 95.19 101 ARG A CA 1
ATOM 798 C C . ARG A 1 101 ? 2.347 0.080 1.881 1.00 95.19 101 ARG A C 1
ATOM 800 O O . ARG A 1 101 ? 1.955 -0.012 0.726 1.00 95.19 101 ARG A O 1
ATOM 807 N N . LEU A 1 102 ? 1.542 0.432 2.885 1.00 96.94 102 LEU A N 1
ATOM 808 C CA . LEU A 1 102 ? 0.135 0.805 2.701 1.00 96.94 102 LEU A CA 1
ATOM 809 C C . LEU A 1 102 ? -0.037 2.045 1.810 1.00 96.94 102 LEU A C 1
ATOM 811 O O . LEU A 1 102 ? -1.082 2.193 1.177 1.00 96.94 102 LEU A O 1
ATOM 815 N N . ALA A 1 103 ? 1.002 2.880 1.690 1.00 96.31 103 ALA A N 1
ATOM 816 C CA . ALA A 1 103 ? 1.048 3.981 0.730 1.00 96.31 103 ALA A CA 1
ATOM 817 C C . ALA A 1 103 ? 0.937 3.508 -0.730 1.00 96.31 103 ALA A C 1
ATOM 819 O O . ALA A 1 103 ? 0.414 4.235 -1.563 1.00 96.31 103 ALA A O 1
ATOM 820 N N . LEU A 1 104 ? 1.352 2.273 -1.044 1.00 96.44 104 LEU A N 1
ATOM 821 C CA . LEU A 1 104 ? 1.214 1.710 -2.393 1.00 96.44 104 LEU A CA 1
ATOM 822 C C . LEU A 1 104 ? -0.254 1.471 -2.787 1.00 96.44 104 LEU A C 1
ATOM 824 O O . LEU A 1 104 ? -0.567 1.398 -3.966 1.00 96.44 104 LEU A O 1
ATOM 828 N N . TRP A 1 105 ? -1.158 1.345 -1.816 1.00 98.06 105 TRP A N 1
ATOM 829 C CA . TRP A 1 105 ? -2.603 1.275 -2.060 1.00 98.06 105 TRP A CA 1
ATOM 830 C C . TRP A 1 105 ? -3.301 2.611 -1.787 1.00 98.06 105 TRP A C 1
ATOM 832 O O . TRP A 1 105 ? -4.528 2.662 -1.791 1.00 98.06 105 TRP A O 1
ATOM 842 N N . SER A 1 106 ? -2.544 3.667 -1.475 1.00 97.25 106 SER A N 1
ATOM 843 C CA . SER A 1 106 ? -3.076 4.941 -0.987 1.00 97.25 106 SER A CA 1
ATOM 844 C C . SER A 1 106 ? -3.996 4.791 0.232 1.00 97.25 106 SER A C 1
ATOM 846 O O . SER A 1 106 ? -4.926 5.570 0.401 1.00 97.25 106 SER A O 1
ATOM 848 N N . LEU A 1 107 ? -3.748 3.795 1.097 1.00 98.00 107 LEU A N 1
ATOM 849 C CA . LEU A 1 107 ? -4.546 3.545 2.311 1.00 98.00 107 LEU A CA 1
ATOM 850 C C . LEU A 1 107 ? -3.972 4.218 3.560 1.00 98.00 107 LEU A C 1
ATOM 852 O O . LEU A 1 107 ? -4.672 4.399 4.555 1.00 98.00 107 LEU A O 1
ATOM 856 N N . ALA A 1 108 ? -2.690 4.566 3.538 1.00 96.88 108 ALA A N 1
ATOM 857 C CA . ALA A 1 108 ? -2.048 5.294 4.618 1.00 96.88 108 ALA A CA 1
ATOM 858 C C . ALA A 1 108 ? -0.951 6.202 4.072 1.00 96.88 108 ALA A C 1
ATOM 860 O O . ALA A 1 108 ? -0.337 5.906 3.048 1.00 96.88 108 ALA A O 1
ATOM 861 N N . GLU A 1 109 ? -0.674 7.274 4.801 1.00 94.94 109 GLU A N 1
ATOM 862 C CA . GLU A 1 109 ? 0.336 8.260 4.436 1.00 94.94 109 GLU A CA 1
ATOM 863 C C . GLU A 1 109 ? 1.164 8.692 5.648 1.00 94.94 109 GLU A C 1
ATOM 865 O O . GLU A 1 109 ? 0.704 8.669 6.796 1.00 94.94 109 GLU A O 1
ATOM 870 N N . SER A 1 110 ? 2.414 9.068 5.383 1.00 93.12 110 SER A N 1
ATOM 871 C CA . SER A 1 110 ? 3.344 9.586 6.384 1.00 93.12 110 SER A CA 1
ATOM 872 C C . SER A 1 110 ? 3.148 11.083 6.605 1.00 93.12 110 SER A C 1
ATOM 874 O O . SER A 1 110 ? 2.854 11.813 5.661 1.00 93.12 110 SER A O 1
ATOM 876 N N . GLU A 1 111 ? 3.411 11.555 7.821 1.00 90.75 111 GLU A N 1
ATOM 877 C CA . GLU A 1 111 ? 3.419 12.988 8.138 1.00 90.75 111 GLU A CA 1
ATOM 878 C C . GLU A 1 111 ? 4.434 13.754 7.253 1.00 90.75 111 GLU A C 1
ATOM 880 O O . GLU A 1 111 ? 5.615 13.378 7.220 1.00 90.75 111 GLU A O 1
ATOM 885 N N . PRO A 1 112 ? 4.011 14.816 6.534 1.00 83.50 112 PRO A N 1
ATOM 886 C CA . PRO A 1 112 ? 4.902 15.625 5.704 1.00 83.50 112 PRO A CA 1
ATOM 887 C C . PRO A 1 112 ? 6.068 16.231 6.499 1.00 83.50 112 PRO A C 1
ATOM 889 O O . PRO A 1 112 ? 5.947 16.538 7.681 1.00 83.50 112 PRO A O 1
ATOM 892 N N . GLY A 1 113 ? 7.217 16.429 5.846 1.00 72.38 113 GLY A N 1
ATOM 893 C CA . GLY A 1 113 ? 8.366 17.129 6.441 1.00 72.38 113 GLY A CA 1
ATOM 894 C C . GLY A 1 113 ? 9.213 16.315 7.431 1.00 72.38 113 GLY A C 1
ATOM 895 O O . GLY A 1 113 ? 10.256 16.794 7.860 1.00 72.38 113 GLY A O 1
ATOM 896 N N . ARG A 1 114 ? 8.842 15.067 7.756 1.00 61.81 114 ARG A N 1
ATOM 897 C CA . ARG A 1 114 ? 9.674 14.160 8.579 1.00 61.81 114 ARG A CA 1
ATOM 898 C C . ARG A 1 114 ? 10.493 13.135 7.788 1.00 61.81 114 ARG A C 1
ATOM 900 O O . ARG A 1 114 ? 11.155 12.288 8.386 1.00 61.81 114 ARG A O 1
ATOM 907 N N . ASN A 1 115 ? 10.528 13.243 6.461 1.00 50.97 115 ASN A N 1
ATOM 908 C CA . ASN A 1 115 ? 11.339 12.392 5.585 1.00 50.97 115 ASN A CA 1
ATOM 909 C C . ASN A 1 115 ? 12.797 12.882 5.488 1.00 50.97 115 ASN A C 1
ATOM 911 O O . ASN A 1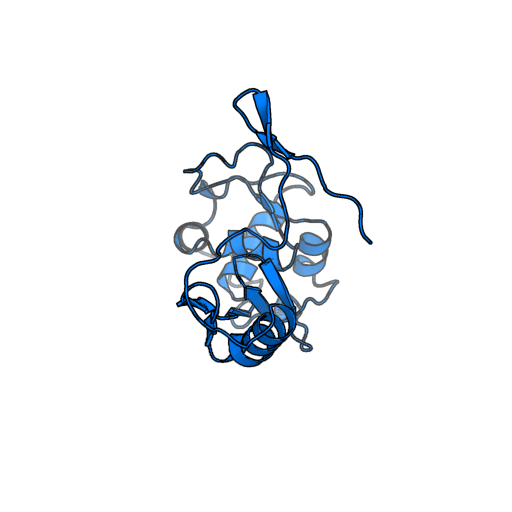 115 ? 13.319 13.090 4.397 1.00 50.97 115 ASN A O 1
ATOM 915 N N . HIS A 1 116 ? 13.479 13.052 6.623 1.00 40.34 116 HIS A N 1
ATOM 916 C CA . HIS A 1 116 ? 14.940 13.083 6.610 1.00 40.34 116 HIS A CA 1
ATOM 917 C C . HIS A 1 116 ? 15.453 11.644 6.561 1.00 40.34 116 HIS A C 1
ATOM 919 O O . HIS A 1 116 ? 14.972 10.775 7.297 1.00 40.34 116 HIS A O 1
ATOM 925 N N . ALA A 1 117 ? 16.412 11.399 5.667 1.00 36.81 117 ALA A N 1
ATOM 926 C CA . ALA A 1 117 ? 17.128 10.140 5.513 1.00 36.81 117 ALA A CA 1
ATOM 927 C C . ALA A 1 117 ? 17.555 9.594 6.890 1.00 36.81 117 ALA A C 1
ATOM 929 O O . ALA A 1 117 ? 18.523 10.056 7.482 1.00 36.81 117 ALA A O 1
ATOM 930 N N . GLY A 1 118 ? 16.778 8.652 7.439 1.00 41.06 118 GLY A N 1
ATOM 931 C CA . GLY A 1 118 ? 16.987 8.138 8.797 1.00 41.06 118 GLY A CA 1
ATOM 932 C C . GLY A 1 118 ? 15.737 7.986 9.666 1.00 41.06 118 GLY A C 1
ATOM 933 O O . GLY A 1 118 ? 15.807 7.247 10.649 1.00 41.06 118 GLY A O 1
ATOM 934 N N . ALA A 1 119 ? 14.586 8.573 9.308 1.00 43.19 119 ALA A N 1
ATOM 935 C CA . ALA A 1 119 ? 13.325 8.419 10.050 1.00 43.19 119 ALA A CA 1
ATOM 936 C C . ALA A 1 119 ? 12.707 7.018 9.862 1.00 43.19 119 ALA A C 1
ATOM 938 O O . ALA A 1 119 ? 11.657 6.806 9.264 1.00 43.19 119 ALA A O 1
ATOM 939 N N . LYS A 1 120 ? 13.389 6.015 10.414 1.00 50.03 120 LYS A N 1
ATOM 940 C CA . LYS A 1 120 ? 13.034 4.593 10.406 1.00 50.03 120 LYS A CA 1
ATOM 941 C C . LYS A 1 120 ? 11.712 4.290 11.139 1.00 50.03 120 LYS A C 1
ATOM 943 O O . LYS A 1 120 ? 11.273 3.142 11.100 1.00 50.03 120 LYS A O 1
ATOM 948 N N . ARG A 1 121 ? 11.102 5.280 11.804 1.00 62.41 121 ARG A N 1
ATOM 949 C CA . ARG A 1 121 ? 9.817 5.223 12.518 1.00 62.41 121 ARG A CA 1
ATOM 950 C C . ARG A 1 121 ? 9.158 6.609 12.416 1.00 62.41 121 ARG A C 1
ATOM 952 O O . ARG A 1 121 ? 9.578 7.536 13.098 1.00 62.41 121 ARG A O 1
ATOM 959 N N . GLY A 1 122 ? 8.225 6.770 11.479 1.00 81.19 122 GLY A N 1
ATOM 960 C CA . GLY A 1 122 ? 7.496 8.025 11.250 1.00 81.19 122 GLY A CA 1
ATOM 961 C C . GLY A 1 122 ? 6.118 8.019 11.908 1.00 81.19 122 GLY A C 1
ATOM 962 O O . GLY A 1 122 ? 5.669 6.977 12.394 1.00 81.19 122 GLY A O 1
ATOM 963 N N . ARG A 1 123 ? 5.429 9.165 11.886 1.00 91.62 123 ARG A N 1
ATOM 964 C CA . ARG A 1 123 ? 3.996 9.219 12.190 1.00 91.62 123 ARG A CA 1
ATOM 965 C C . ARG A 1 123 ? 3.191 8.948 10.921 1.00 91.62 123 ARG A C 1
ATOM 967 O O . ARG A 1 123 ? 3.556 9.441 9.855 1.00 91.62 123 ARG A O 1
ATOM 974 N N . TRP A 1 124 ? 2.134 8.158 11.044 1.00 95.31 124 TRP A N 1
ATOM 975 C CA . TRP A 1 124 ? 1.308 7.698 9.929 1.00 95.31 124 TRP A CA 1
ATOM 976 C C . TRP A 1 124 ? -0.167 7.870 10.256 1.00 95.31 124 TRP A C 1
ATOM 978 O O . TRP A 1 124 ? -0.563 7.772 11.419 1.00 95.31 124 TRP A O 1
ATOM 988 N N . ARG A 1 125 ? -0.980 8.117 9.233 1.00 95.88 125 ARG A N 1
ATOM 989 C CA . ARG A 1 125 ? -2.440 8.126 9.349 1.00 95.88 125 ARG A CA 1
ATOM 990 C C . ARG A 1 125 ? -3.078 7.353 8.213 1.00 95.88 125 ARG A C 1
ATOM 992 O O . ARG A 1 125 ? -2.459 7.161 7.167 1.00 95.88 125 ARG A O 1
ATOM 999 N N . LEU A 1 126 ? -4.331 6.963 8.419 1.00 97.75 126 LEU A N 1
ATOM 1000 C CA . LEU A 1 126 ? -5.180 6.500 7.330 1.00 97.75 126 LEU A CA 1
ATOM 1001 C C . LEU A 1 126 ? -5.550 7.673 6.423 1.00 97.75 126 LEU A C 1
ATOM 1003 O O . LEU A 1 126 ? -5.843 8.769 6.904 1.00 97.75 126 LEU A O 1
ATOM 1007 N N . THR A 1 127 ? -5.576 7.410 5.122 1.00 97.75 127 THR A N 1
ATOM 1008 C CA . THR A 1 127 ? -6.269 8.265 4.153 1.00 97.75 127 THR A CA 1
ATOM 1009 C C . THR A 1 127 ? -7.785 8.082 4.293 1.00 97.75 127 THR A C 1
ATOM 1011 O O . THR A 1 127 ? -8.262 7.253 5.080 1.00 97.75 127 THR A O 1
ATOM 1014 N N . HIS A 1 128 ? -8.565 8.838 3.519 1.00 97.12 128 HIS A N 1
ATOM 1015 C CA . HIS A 1 128 ? -10.012 8.642 3.458 1.00 97.12 128 HIS A CA 1
ATOM 1016 C C . HIS A 1 128 ? -10.364 7.217 2.993 1.00 97.12 128 HIS A C 1
ATOM 1018 O O . HIS A 1 128 ? -11.139 6.515 3.643 1.00 97.12 128 HIS A O 1
ATOM 1024 N N . GLU A 1 129 ? -9.711 6.749 1.932 1.00 98.06 129 GLU A N 1
ATOM 1025 C CA . GLU A 1 129 ? -9.837 5.400 1.382 1.00 98.06 129 GLU A CA 1
ATOM 1026 C C . GLU A 1 129 ? -9.377 4.346 2.392 1.00 98.06 129 GLU A C 1
ATOM 1028 O O . GLU A 1 129 ? -10.032 3.320 2.564 1.00 98.06 129 GLU A O 1
ATOM 1033 N N . GLY A 1 130 ? -8.291 4.628 3.120 1.00 97.94 130 GLY A N 1
ATOM 1034 C CA . GLY A 1 130 ? -7.806 3.810 4.228 1.00 97.94 130 GLY A CA 1
ATOM 1035 C C . GLY A 1 130 ? -8.880 3.533 5.268 1.00 97.94 130 GLY A C 1
ATOM 1036 O O . GLY A 1 130 ? -9.082 2.387 5.671 1.00 97.94 130 GLY A O 1
ATOM 1037 N N . ARG A 1 131 ? -9.602 4.581 5.672 1.00 97.38 131 ARG A N 1
ATOM 1038 C CA . ARG A 1 131 ? -10.692 4.478 6.643 1.00 97.38 131 ARG A CA 1
ATOM 1039 C C . ARG A 1 131 ? -11.864 3.669 6.092 1.00 97.38 131 ARG A C 1
ATOM 1041 O O . ARG A 1 131 ? -12.269 2.704 6.730 1.00 97.38 131 ARG A O 1
ATOM 1048 N N . LEU A 1 132 ? -12.335 3.992 4.887 1.00 97.56 132 LEU A N 1
ATOM 1049 C CA . LEU A 1 132 ? -13.418 3.249 4.230 1.00 97.56 132 LEU A CA 1
ATOM 1050 C C . LEU A 1 132 ? -13.083 1.762 4.051 1.00 97.56 132 LEU A C 1
ATOM 1052 O O . LEU A 1 132 ? -13.960 0.904 4.153 1.00 97.56 132 LEU A O 1
ATOM 1056 N N . PHE A 1 133 ? -11.819 1.441 3.772 1.00 97.88 133 PHE A N 1
ATOM 1057 C CA . PHE A 1 133 ? -11.368 0.063 3.624 1.00 97.88 133 PHE A CA 1
ATOM 1058 C C . PHE A 1 133 ? -11.368 -0.688 4.960 1.00 97.88 133 PHE A C 1
ATOM 1060 O O . PHE A 1 133 ? -11.856 -1.818 5.017 1.00 97.88 133 PHE A O 1
ATOM 1067 N N . VAL A 1 134 ? -10.869 -0.062 6.036 1.00 96.75 134 VAL A N 1
ATOM 1068 C CA . VAL A 1 134 ? -10.914 -0.636 7.394 1.00 96.75 134 VAL A CA 1
ATOM 1069 C C . VAL A 1 134 ? -12.345 -0.847 7.867 1.00 96.75 134 VAL A C 1
ATOM 1071 O O . VAL A 1 134 ? -12.646 -1.895 8.432 1.00 96.75 134 VAL A O 1
ATOM 1074 N N . ASP A 1 135 ? -13.233 0.093 7.561 1.00 95.25 135 ASP A N 1
ATOM 1075 C CA . ASP A 1 135 ? -14.654 0.014 7.901 1.00 95.25 135 ASP A CA 1
ATOM 1076 C C . ASP A 1 135 ? -15.411 -1.006 7.011 1.00 95.25 135 ASP A C 1
ATOM 1078 O O . ASP A 1 135 ? -16.613 -1.211 7.162 1.00 95.25 135 ASP A O 1
ATOM 1082 N N . GLY A 1 136 ? -14.721 -1.676 6.075 1.00 95.44 136 GLY A N 1
ATOM 1083 C CA . GLY A 1 136 ? -15.282 -2.726 5.216 1.00 95.44 136 GLY A CA 1
ATOM 1084 C C . GLY A 1 136 ? -16.202 -2.218 4.099 1.00 95.44 136 GLY A C 1
ATOM 1085 O O . GLY A 1 136 ? -16.886 -3.026 3.454 1.00 95.44 136 GLY A O 1
ATOM 1086 N N . VAL A 1 137 ? -16.211 -0.902 3.865 1.00 97.75 137 VAL A N 1
ATOM 1087 C CA . VAL A 1 137 ? -17.080 -0.207 2.904 1.00 97.75 137 VAL A CA 1
ATOM 1088 C C . VAL A 1 137 ? -16.595 -0.419 1.473 1.00 97.75 137 VAL A C 1
ATOM 1090 O O . VAL A 1 137 ? -17.395 -0.743 0.596 1.00 97.75 137 VAL A O 1
ATOM 1093 N N . ILE A 1 138 ? -15.288 -0.282 1.230 1.00 98.31 138 ILE A N 1
ATOM 1094 C CA . ILE A 1 138 ? -14.698 -0.425 -0.110 1.00 98.31 138 ILE A CA 1
ATOM 1095 C C . ILE A 1 138 ? -13.885 -1.713 -0.260 1.00 98.31 138 ILE A C 1
ATOM 1097 O O . ILE A 1 138 ? -13.459 -2.337 0.715 1.00 98.31 138 ILE A O 1
ATOM 1101 N N . ARG A 1 139 ? -13.653 -2.099 -1.518 1.00 98.38 139 ARG A N 1
ATOM 1102 C CA . ARG A 1 139 ? -12.687 -3.133 -1.906 1.00 98.38 139 ARG A CA 1
ATOM 1103 C C . ARG A 1 139 ? -11.480 -2.466 -2.554 1.00 98.38 139 ARG A C 1
ATOM 1105 O O . ARG A 1 139 ? -11.633 -1.456 -3.234 1.00 98.38 139 ARG A O 1
ATOM 1112 N N . VAL A 1 140 ? -10.307 -3.063 -2.395 1.00 98.25 140 VAL A N 1
ATOM 1113 C CA . VAL A 1 140 ? -9.057 -2.595 -3.021 1.00 98.25 140 VAL A CA 1
ATOM 1114 C C . VAL A 1 140 ? -8.377 -3.744 -3.759 1.00 98.25 140 VAL A C 1
ATOM 1116 O O . VAL A 1 140 ? -8.682 -4.899 -3.454 1.00 98.25 140 VAL A O 1
ATOM 1119 N N . PRO A 1 141 ? -7.467 -3.485 -4.713 1.00 98.31 141 PRO A N 1
ATOM 1120 C CA . PRO A 1 141 ? -6.704 -4.549 -5.360 1.00 98.31 141 PRO A CA 1
ATOM 1121 C C . PRO A 1 141 ? -6.000 -5.457 -4.340 1.00 98.31 141 PRO A C 1
ATOM 1123 O O . PRO A 1 141 ? -5.336 -4.968 -3.425 1.00 98.31 141 PRO A O 1
ATOM 1126 N N . GLU A 1 142 ? -6.112 -6.780 -4.502 1.00 97.25 142 GLU A N 1
ATOM 1127 C CA . GLU A 1 142 ? -5.417 -7.767 -3.656 1.00 97.25 142 GLU A CA 1
ATOM 1128 C C . GLU A 1 142 ? -3.902 -7.520 -3.653 1.00 97.25 142 GLU A C 1
ATOM 1130 O O . GLU A 1 142 ? -3.236 -7.630 -2.618 1.00 97.25 142 GLU A O 1
ATOM 1135 N N . ALA A 1 143 ? -3.360 -7.191 -4.827 1.00 97.50 143 ALA A N 1
ATOM 1136 C CA . ALA A 1 143 ? -1.954 -6.925 -5.026 1.00 97.50 143 ALA A CA 1
ATOM 1137 C C . ALA A 1 143 ? -1.688 -5.680 -5.870 1.00 97.50 143 ALA A C 1
ATOM 1139 O O . ALA A 1 143 ? -2.432 -5.348 -6.789 1.00 97.50 143 ALA A O 1
ATOM 1140 N N . VAL A 1 144 ? -0.537 -5.073 -5.607 1.00 98.06 144 VAL A N 1
ATOM 1141 C CA . VAL A 1 144 ? 0.089 -4.049 -6.445 1.00 98.06 144 VAL A CA 1
ATOM 1142 C C . VAL A 1 144 ? 1.377 -4.601 -7.042 1.00 98.06 144 VAL A C 1
ATOM 1144 O O . VAL A 1 144 ? 2.061 -5.438 -6.440 1.00 98.06 144 VAL A O 1
ATOM 1147 N N . TYR A 1 145 ? 1.717 -4.133 -8.233 1.00 97.31 145 TYR A N 1
ATOM 1148 C CA . TYR A 1 145 ? 2.963 -4.448 -8.912 1.00 97.31 145 TYR A CA 1
ATOM 1149 C C . TYR A 1 145 ? 3.881 -3.242 -8.814 1.00 97.31 145 TYR A C 1
ATOM 1151 O O . TYR A 1 145 ? 3.560 -2.166 -9.311 1.00 97.31 145 TYR A O 1
ATOM 1159 N N . VAL A 1 146 ? 5.019 -3.425 -8.149 1.00 96.94 146 VAL A N 1
ATOM 1160 C CA . VAL A 1 146 ? 5.934 -2.336 -7.808 1.00 96.94 146 VAL A CA 1
ATOM 1161 C C . VAL A 1 146 ? 7.195 -2.424 -8.651 1.00 96.94 146 VAL A C 1
ATOM 1163 O O . VAL A 1 146 ? 7.809 -3.490 -8.739 1.00 96.94 146 VAL A O 1
ATOM 1166 N N . LEU A 1 147 ? 7.611 -1.300 -9.221 1.00 94.50 147 LEU A N 1
ATOM 1167 C CA . LEU A 1 147 ? 8.905 -1.124 -9.867 1.00 94.50 147 LEU A CA 1
ATOM 1168 C C . LEU A 1 147 ? 9.522 0.176 -9.349 1.00 94.50 147 LEU A C 1
ATOM 1170 O O . LEU A 1 147 ? 8.863 1.204 -9.351 1.00 94.50 147 LEU A O 1
ATOM 1174 N N . ASN A 1 148 ? 10.770 0.127 -8.878 1.00 91.25 148 ASN A N 1
ATOM 1175 C CA . ASN A 1 148 ? 11.487 1.294 -8.341 1.00 91.25 148 ASN A CA 1
ATOM 1176 C C . ASN A 1 148 ? 10.732 2.061 -7.236 1.00 91.25 148 ASN A C 1
ATOM 1178 O O . ASN A 1 148 ? 10.869 3.268 -7.099 1.00 91.25 148 ASN A O 1
ATOM 1182 N N . GLY A 1 149 ? 9.948 1.345 -6.424 1.00 89.81 149 GLY A N 1
ATOM 1183 C CA . GLY A 1 149 ? 9.153 1.938 -5.343 1.00 89.81 149 GLY A CA 1
ATOM 1184 C C . GLY A 1 149 ? 7.801 2.499 -5.784 1.00 89.81 149 GLY A C 1
ATOM 1185 O O . GLY A 1 149 ? 6.998 2.848 -4.925 1.00 89.81 149 GLY A O 1
ATOM 1186 N N . GLU A 1 150 ? 7.513 2.505 -7.083 1.00 92.81 150 GLU A N 1
ATOM 1187 C CA . GLU A 1 150 ? 6.269 3.017 -7.649 1.00 92.81 150 GLU A CA 1
ATOM 1188 C C . GLU A 1 150 ? 5.345 1.886 -8.092 1.00 92.81 150 GLU A C 1
ATOM 1190 O O . GLU A 1 150 ? 5.788 0.816 -8.522 1.00 92.81 150 GLU A O 1
ATOM 1195 N N . VAL A 1 151 ? 4.040 2.127 -7.998 1.00 96.56 151 VAL A N 1
ATOM 1196 C CA . VAL A 1 151 ? 3.022 1.200 -8.493 1.00 96.56 151 VAL A CA 1
ATOM 1197 C C . VAL A 1 151 ? 2.911 1.351 -10.004 1.00 96.56 151 VAL A C 1
ATOM 1199 O O . VAL A 1 151 ? 2.561 2.415 -10.502 1.00 96.56 151 VAL A O 1
ATOM 1202 N N . VAL A 1 152 ? 3.201 0.275 -10.733 1.00 96.38 152 VAL A N 1
ATOM 1203 C CA . VAL A 1 152 ? 3.124 0.239 -12.202 1.00 96.38 152 VAL A CA 1
ATOM 1204 C C . VAL A 1 152 ? 1.911 -0.516 -12.728 1.00 96.38 152 VAL A C 1
ATOM 1206 O O . VAL A 1 152 ? 1.602 -0.395 -13.911 1.00 96.38 152 VAL A O 1
ATOM 1209 N N . ASP A 1 153 ? 1.274 -1.329 -11.886 1.00 96.69 153 ASP A N 1
ATOM 1210 C CA . ASP A 1 153 ? 0.059 -2.076 -12.211 1.00 96.69 153 ASP A CA 1
ATOM 1211 C C . ASP A 1 153 ? -0.623 -2.573 -10.922 1.00 96.69 153 ASP A C 1
ATOM 1213 O O . ASP A 1 153 ? -0.016 -2.576 -9.843 1.00 96.69 153 ASP A O 1
ATOM 1217 N N . VAL A 1 154 ? -1.860 -3.056 -11.028 1.00 97.75 154 VAL A N 1
ATOM 1218 C CA . VAL A 1 154 ? -2.648 -3.617 -9.919 1.00 97.75 154 VAL A CA 1
ATOM 1219 C C . VAL A 1 154 ? -3.304 -4.942 -10.314 1.00 97.75 154 VAL A C 1
ATOM 1221 O O . VAL A 1 154 ? -3.499 -5.238 -11.490 1.00 97.75 154 VAL A O 1
ATOM 1224 N N . SER A 1 155 ? -3.630 -5.793 -9.339 1.00 97.25 155 SER A N 1
ATOM 1225 C CA . SER A 1 155 ? -4.374 -7.028 -9.611 1.00 97.25 155 SER A CA 1
ATOM 1226 C C . SER A 1 155 ? -5.828 -6.749 -9.994 1.00 97.25 155 SER A C 1
ATOM 1228 O O . SER A 1 155 ? -6.426 -5.783 -9.524 1.00 97.25 155 SER A O 1
ATOM 1230 N N . ARG A 1 156 ? -6.423 -7.649 -10.788 1.00 97.56 156 ARG A N 1
ATOM 1231 C CA . ARG A 1 156 ? -7.863 -7.618 -11.096 1.00 97.56 156 ARG A CA 1
ATOM 1232 C C . ARG A 1 156 ? -8.699 -8.052 -9.898 1.00 97.56 156 ARG A C 1
ATOM 1234 O O . ARG A 1 156 ? -9.797 -7.549 -9.683 1.00 97.56 156 ARG A O 1
ATOM 1241 N N . GLU A 1 157 ? -8.176 -8.995 -9.123 1.00 97.38 157 GLU A N 1
ATOM 1242 C CA . GLU A 1 157 ? -8.786 -9.446 -7.885 1.00 97.38 157 GLU A CA 1
ATOM 1243 C C . GLU A 1 157 ? -8.784 -8.303 -6.876 1.00 97.38 157 GLU A C 1
ATOM 1245 O O . GLU A 1 157 ? -7.770 -7.622 -6.684 1.00 97.38 157 GLU A O 1
ATOM 1250 N N . THR A 1 158 ? -9.918 -8.123 -6.206 1.00 97.94 158 THR A N 1
ATOM 1251 C CA . THR A 1 158 ? -10.076 -7.148 -5.130 1.00 97.94 158 THR A CA 1
ATOM 1252 C C . THR A 1 158 ? -10.425 -7.848 -3.828 1.00 97.94 158 THR A C 1
ATOM 1254 O O . THR A 1 158 ? -11.045 -8.913 -3.830 1.00 97.94 158 THR A O 1
ATOM 1257 N N . VAL A 1 159 ? -10.065 -7.234 -2.709 1.00 97.19 159 VAL A N 1
ATOM 1258 C CA . VAL A 1 159 ? -10.285 -7.742 -1.351 1.00 97.19 159 VAL A CA 1
ATOM 1259 C C . VAL A 1 159 ? -10.966 -6.683 -0.494 1.00 97.19 159 VAL A C 1
ATOM 1261 O O . VAL A 1 159 ? -10.753 -5.489 -0.700 1.00 97.19 159 VAL A O 1
ATOM 1264 N N . LYS A 1 160 ? -11.783 -7.120 0.467 1.00 96.75 160 LYS A N 1
ATOM 1265 C CA . LYS A 1 160 ? -12.119 -6.362 1.682 1.00 96.75 160 LYS A CA 1
ATOM 1266 C C . LYS A 1 160 ? -11.071 -6.629 2.756 1.00 96.75 160 LYS A C 1
ATOM 1268 O O . LYS A 1 160 ? -10.333 -7.608 2.674 1.00 96.75 160 LYS A O 1
ATOM 1273 N N . ILE A 1 161 ? -11.052 -5.817 3.811 1.00 95.00 161 ILE A N 1
ATOM 1274 C CA . ILE A 1 161 ? -10.161 -6.064 4.951 1.00 95.00 161 ILE A CA 1
ATOM 1275 C C . ILE A 1 161 ? -10.402 -7.440 5.602 1.00 95.00 161 ILE A C 1
ATOM 1277 O O . ILE A 1 161 ? -9.456 -8.090 6.031 1.00 95.00 161 ILE A O 1
ATOM 1281 N N . THR A 1 162 ? -11.645 -7.932 5.579 1.00 92.56 162 THR A N 1
ATOM 1282 C CA . THR A 1 162 ? -12.040 -9.265 6.070 1.00 92.56 162 THR A CA 1
ATOM 1283 C C . THR A 1 162 ? -11.540 -10.421 5.205 1.00 92.56 162 THR A C 1
ATOM 1285 O O . THR A 1 162 ? -11.502 -11.552 5.673 1.00 92.56 162 THR A O 1
ATOM 1288 N N . ASP A 1 163 ? -11.157 -10.158 3.952 1.00 93.94 163 ASP A N 1
ATOM 1289 C CA . ASP A 1 163 ? -10.644 -11.185 3.038 1.00 93.94 163 ASP A CA 1
ATOM 1290 C C . ASP A 1 163 ? -9.129 -11.412 3.248 1.00 93.94 163 ASP A C 1
ATOM 1292 O O . ASP A 1 163 ? -8.543 -12.352 2.701 1.00 93.94 163 ASP A O 1
ATOM 1296 N N . VAL A 1 164 ? -8.465 -10.557 4.042 1.00 91.44 164 VAL A N 1
ATOM 1297 C CA . VAL A 1 164 ? -7.042 -10.696 4.366 1.00 91.44 164 VAL A CA 1
ATOM 1298 C C . VAL A 1 164 ? -6.856 -11.913 5.270 1.00 91.44 164 VAL A C 1
ATOM 1300 O O . VAL A 1 164 ? -7.284 -11.931 6.422 1.00 91.44 164 VAL A O 1
ATOM 1303 N N . ARG A 1 165 ? -6.187 -12.949 4.749 1.00 84.25 165 ARG A N 1
ATOM 1304 C CA . ARG A 1 165 ? -5.989 -14.219 5.466 1.00 84.25 165 ARG A CA 1
ATOM 1305 C C . ARG A 1 165 ? -5.403 -14.008 6.867 1.00 84.25 165 ARG A C 1
ATOM 1307 O O . ARG A 1 165 ? -4.358 -13.373 7.016 1.00 84.25 165 ARG A O 1
ATOM 1314 N N . GLY A 1 166 ? -6.055 -14.610 7.861 1.00 77.06 166 GLY A N 1
ATOM 1315 C CA . GLY A 1 166 ? -5.665 -14.551 9.271 1.00 77.06 166 GLY A CA 1
ATOM 1316 C C . GLY A 1 166 ? -6.065 -13.261 9.989 1.00 77.06 166 GLY A C 1
ATOM 1317 O O . GLY A 1 166 ? -5.659 -13.069 11.131 1.00 77.06 166 GLY A O 1
ATOM 1318 N N . PHE A 1 167 ? -6.810 -12.357 9.342 1.00 76.12 167 PHE A N 1
ATOM 1319 C CA . PHE A 1 167 ? -7.327 -11.153 9.983 1.00 76.12 167 PHE A CA 1
ATOM 1320 C C . PHE A 1 167 ? -8.749 -11.392 10.503 1.00 76.12 167 PHE A C 1
ATOM 1322 O O . PHE A 1 167 ? -9.702 -11.471 9.730 1.00 76.12 167 PHE A O 1
ATOM 1329 N N . HIS A 1 168 ? -8.887 -11.470 11.827 1.00 72.62 168 HIS A N 1
ATOM 1330 C CA . HIS A 1 168 ? -10.169 -11.552 12.523 1.00 72.62 168 HIS A CA 1
ATOM 1331 C C . HIS A 1 168 ? -10.267 -10.412 13.537 1.00 72.62 168 HIS A C 1
ATOM 1333 O O . HIS A 1 168 ? -9.446 -10.318 14.449 1.00 72.62 168 HIS A O 1
ATOM 1339 N N . PHE A 1 169 ? -11.285 -9.557 13.396 1.00 63.59 169 PHE A N 1
ATOM 1340 C CA . PHE A 1 169 ? -11.455 -8.365 14.237 1.00 63.59 169 PHE A CA 1
ATOM 1341 C C . PHE A 1 169 ? -11.523 -8.664 15.740 1.00 63.59 169 PHE A C 1
ATOM 1343 O O . PHE A 1 169 ? -11.158 -7.796 16.518 1.00 63.59 169 PHE A O 1
ATOM 1350 N N . MET A 1 170 ? -11.978 -9.849 16.164 1.00 54.50 170 MET A N 1
ATOM 1351 C CA . MET A 1 170 ? -12.119 -10.202 17.586 1.00 54.50 170 MET A CA 1
ATOM 1352 C C . MET A 1 170 ? -10.828 -10.742 18.224 1.00 54.50 170 MET A C 1
ATOM 1354 O O . MET A 1 170 ? -10.656 -10.632 19.432 1.00 54.50 170 MET A O 1
ATOM 1358 N N . GLU A 1 171 ? -9.895 -11.288 17.441 1.00 53.59 171 GLU A N 1
ATOM 1359 C CA . GLU A 1 171 ? -8.688 -11.945 17.973 1.00 53.59 171 GLU A CA 1
ATOM 1360 C C . GLU A 1 171 ? -7.509 -10.980 18.152 1.00 53.59 171 GLU A C 1
ATOM 1362 O O . GLU A 1 171 ? -6.574 -11.251 18.903 1.00 53.59 171 GLU A O 1
ATOM 1367 N N . THR A 1 172 ? -7.543 -9.816 17.502 1.00 52.97 172 THR A N 1
ATOM 1368 C CA . THR A 1 172 ? -6.460 -8.823 17.559 1.00 52.97 172 THR A CA 1
ATOM 1369 C C . THR A 1 172 ? -6.408 -8.006 18.860 1.00 52.97 172 THR A C 1
ATOM 1371 O O . THR A 1 172 ? -5.581 -7.104 18.950 1.00 52.97 172 THR A O 1
ATOM 1374 N N . TRP A 1 173 ? -7.260 -8.307 19.850 1.00 47.97 173 TRP A N 1
ATOM 1375 C CA . TRP A 1 173 ? -7.490 -7.486 21.054 1.00 47.97 173 TRP A CA 1
ATOM 1376 C C . TRP A 1 173 ? -6.826 -7.985 22.347 1.00 47.97 173 TRP A C 1
ATOM 1378 O O . TRP A 1 173 ? -6.770 -7.226 23.308 1.00 47.97 173 TRP A O 1
ATOM 1388 N N . ASN A 1 174 ? -6.304 -9.216 22.389 1.00 36.69 174 ASN A N 1
ATOM 1389 C CA . ASN A 1 174 ? -5.821 -9.840 23.635 1.00 36.69 174 ASN A CA 1
ATOM 1390 C C . ASN A 1 174 ? -4.288 -9.995 23.737 1.00 36.69 174 ASN A C 1
ATOM 1392 O O . ASN A 1 174 ? -3.822 -10.852 24.487 1.00 36.69 174 ASN A O 1
ATOM 1396 N N . ALA A 1 175 ? -3.499 -9.212 22.993 1.00 40.00 175 ALA A N 1
ATOM 1397 C CA . ALA A 1 175 ? -2.030 -9.271 23.034 1.00 40.00 175 ALA A CA 1
ATOM 1398 C C . ALA A 1 175 ? -1.394 -7.897 23.263 1.00 40.00 175 ALA A C 1
ATOM 1400 O O . ALA A 1 175 ? -1.764 -6.954 22.526 1.00 40.00 175 ALA A O 1
#

Sequence (175 aa):
MSKPVVHRTLFGDEVELDPDVYPVQRAYDSESLVEARARVKAGRSAGIVCPCCDQLVKTYRRKLNLQMARALHWMSLAPAGEFRDMTRAPADIVRNREYSRLALWSLAESEPGRNHAGAKRGRWRLTHEGRLFVDGVIRVPEAVYVLNGEVVDVSRETVKITDVRGFHFMETWNA

Secondary structure (DSSP, 8-state):
-PPP-EEE-TTS-EEE--TT-----S--TT--HHHHHHHHHHHTTT-EE-TTT-PEE--EEEE--HHHHHHHHHHHTSPTTPPEEGGG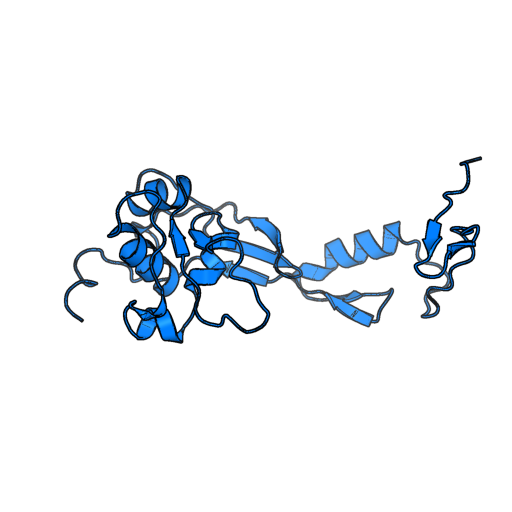S-HHHHHH-GGGGGGGGTSEEEPTT---TT-SS-EEEE-HHHHHHHTT---EESEEEEETTEEEEE-S-EE-GGGSTT--TTGGG--